Protein AF-A0A560LBH2-F1 (afdb_monomer_lite)

Sec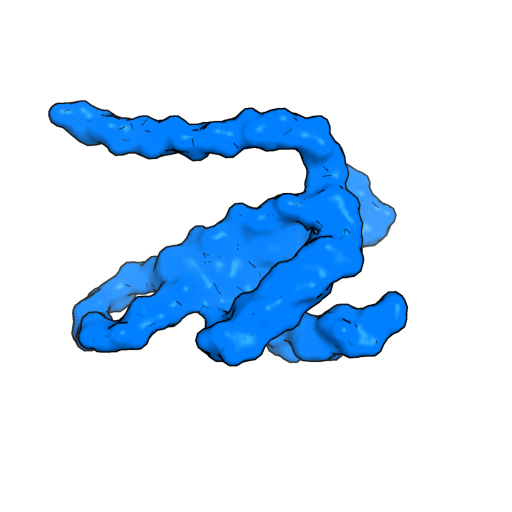ondary structure (DSSP, 8-state):
----------------EEEEEE---TT-------PPEEEEEESSHHHHHHHHHHHHHTT-EEEEEEPTTPSSPPEE-TTTHHHHTT--

Structure (mmCIF, N/CA/C/O backbone):
data_AF-A0A560LBH2-F1
#
_entry.id   AF-A0A560LBH2-F1
#
loop_
_atom_site.group_PDB
_atom_site.id
_atom_site.type_symbol
_atom_site.label_atom_id
_atom_site.label_alt_id
_atom_site.label_comp_id
_atom_site.label_asym_id
_atom_site.label_entity_id
_atom_site.label_seq_id
_atom_site.pdbx_PDB_ins_code
_atom_site.Cartn_x
_atom_site.Cartn_y
_atom_site.Cartn_z
_atom_site.occupancy
_atom_site.B_iso_or_equiv
_atom_site.auth_seq_id
_atom_site.auth_comp_id
_atom_site.auth_asym_id
_atom_site.auth_atom_id
_atom_site.pdbx_PDB_model_num
ATOM 1 N N . MET A 1 1 ? 4.022 35.951 1.314 1.00 34.19 1 MET A N 1
ATOM 2 C CA . MET A 1 1 ? 3.604 35.418 0.001 1.00 34.19 1 MET A CA 1
ATOM 3 C C . MET A 1 1 ? 4.136 33.999 -0.117 1.00 34.19 1 MET A C 1
ATOM 5 O O . MET A 1 1 ? 5.338 33.803 -0.108 1.00 34.19 1 MET A O 1
ATOM 9 N N . THR A 1 2 ? 3.196 33.060 -0.045 1.00 40.00 2 THR A N 1
ATOM 10 C CA . THR A 1 2 ? 3.211 31.610 -0.300 1.00 40.00 2 THR A CA 1
ATOM 11 C C . THR A 1 2 ? 4.574 30.916 -0.423 1.00 40.00 2 THR A C 1
ATOM 13 O O . THR A 1 2 ? 5.177 30.875 -1.491 1.00 40.00 2 THR A O 1
ATOM 16 N N . ALA A 1 3 ? 5.014 30.312 0.686 1.00 34.97 3 ALA A N 1
ATOM 17 C CA . ALA A 1 3 ? 6.056 29.294 0.704 1.00 34.97 3 ALA A CA 1
ATOM 18 C C . ALA A 1 3 ? 5.539 28.053 -0.042 1.00 34.97 3 ALA A C 1
ATOM 20 O O . ALA A 1 3 ? 4.662 27.340 0.446 1.00 34.97 3 ALA A O 1
ATOM 21 N N . TRP A 1 4 ? 6.043 27.833 -1.251 1.00 47.09 4 TRP A N 1
ATOM 22 C CA . TRP A 1 4 ? 5.852 26.581 -1.969 1.00 47.09 4 TRP A CA 1
ATOM 23 C C . TRP A 1 4 ? 6.735 25.537 -1.289 1.00 47.09 4 TRP A C 1
ATOM 25 O O . TRP A 1 4 ? 7.951 25.711 -1.225 1.00 47.09 4 TRP A O 1
ATOM 35 N N . LEU A 1 5 ? 6.125 24.495 -0.719 1.00 43.16 5 LEU A N 1
ATOM 36 C CA . LEU A 1 5 ? 6.856 23.367 -0.153 1.00 43.16 5 LEU A CA 1
ATOM 37 C C . LEU A 1 5 ? 7.755 22.762 -1.236 1.00 43.16 5 LEU A C 1
ATOM 39 O O . LEU A 1 5 ? 7.271 22.152 -2.189 1.00 43.16 5 LEU A O 1
ATOM 43 N N . SER A 1 6 ? 9.064 22.908 -1.052 1.00 40.16 6 SER A N 1
ATOM 44 C CA . SER A 1 6 ? 10.072 22.066 -1.679 1.00 40.16 6 SER A CA 1
ATOM 45 C C . SER A 1 6 ? 9.788 20.620 -1.285 1.00 40.16 6 SER A C 1
ATOM 47 O O . SER A 1 6 ? 10.100 20.201 -0.174 1.00 40.16 6 SER A O 1
ATOM 49 N N . ILE A 1 7 ? 9.166 19.857 -2.181 1.00 54.75 7 ILE A N 1
ATOM 50 C CA . ILE A 1 7 ? 9.170 18.399 -2.094 1.00 54.75 7 ILE A CA 1
ATOM 51 C C . ILE A 1 7 ? 10.622 17.999 -2.377 1.00 54.75 7 ILE A C 1
ATOM 53 O O . ILE A 1 7 ? 11.097 18.261 -3.486 1.00 54.75 7 ILE A O 1
ATOM 57 N N . PRO A 1 8 ? 11.369 17.427 -1.417 1.00 46.31 8 PRO A N 1
ATOM 58 C CA . PRO A 1 8 ? 12.696 16.937 -1.720 1.00 46.31 8 PRO A CA 1
ATOM 59 C C . PRO A 1 8 ? 12.511 15.759 -2.676 1.00 46.31 8 PRO A C 1
ATOM 61 O O . PRO A 1 8 ? 12.027 14.697 -2.287 1.00 46.31 8 PRO A O 1
ATOM 64 N N . PHE A 1 9 ? 12.876 15.949 -3.943 1.00 49.28 9 PHE A N 1
ATOM 65 C CA . PHE A 1 9 ? 13.132 14.849 -4.866 1.00 49.28 9 PHE A CA 1
ATOM 66 C C . PHE A 1 9 ? 14.421 14.175 -4.371 1.00 49.28 9 PHE A C 1
ATOM 68 O O . PHE A 1 9 ? 15.525 14.448 -4.837 1.00 49.28 9 PHE A O 1
ATOM 75 N N . GLY A 1 10 ? 14.288 13.403 -3.292 1.00 47.03 10 GLY A N 1
ATOM 76 C CA . GLY A 1 10 ? 15.364 12.619 -2.717 1.00 47.03 10 GLY A CA 1
ATOM 77 C C . GLY A 1 10 ? 15.823 11.604 -3.751 1.00 47.03 10 GLY A C 1
ATOM 78 O O . GLY A 1 10 ? 15.011 10.817 -4.222 1.00 47.03 10 GLY A O 1
ATOM 79 N N . VAL A 1 11 ? 17.101 11.705 -4.121 1.00 44.72 11 VAL A N 1
ATOM 80 C CA . VAL A 1 11 ? 17.990 10.654 -4.639 1.00 44.72 11 VAL A CA 1
ATOM 81 C C . VAL A 1 11 ? 17.257 9.491 -5.314 1.00 44.72 11 VAL A C 1
ATOM 83 O O . VAL A 1 11 ? 16.698 8.626 -4.646 1.00 44.72 11 VAL A O 1
ATOM 86 N N . ALA A 1 12 ? 17.323 9.445 -6.646 1.00 52.66 12 ALA A N 1
ATOM 87 C CA . ALA A 1 12 ? 16.809 8.350 -7.461 1.00 52.66 12 ALA A CA 1
ATOM 88 C C . ALA A 1 12 ? 17.589 7.040 -7.217 1.00 52.66 12 ALA A C 1
ATOM 90 O O . ALA A 1 12 ? 18.360 6.587 -8.056 1.00 52.66 12 ALA A O 1
ATOM 91 N N . VAL A 1 13 ? 17.364 6.399 -6.071 1.00 54.97 13 VAL A N 1
ATOM 92 C CA . VAL A 1 13 ? 17.282 4.939 -6.039 1.00 54.97 13 VAL A CA 1
ATOM 93 C C . VAL A 1 13 ? 16.131 4.571 -6.966 1.00 54.97 13 VAL A C 1
ATOM 95 O O . VAL A 1 13 ? 15.065 5.181 -6.885 1.00 54.97 13 VAL A O 1
ATOM 98 N N . SER A 1 14 ? 16.358 3.646 -7.898 1.00 68.06 14 SER A N 1
ATOM 99 C CA . SER A 1 14 ? 15.343 3.165 -8.836 1.00 68.06 14 SER A CA 1
ATOM 100 C C . SER A 1 14 ? 14.205 2.515 -8.053 1.00 68.06 14 SER A C 1
ATOM 102 O O . SER A 1 14 ? 14.212 1.311 -7.813 1.00 68.06 14 SER A O 1
ATOM 104 N N . ALA A 1 15 ? 13.267 3.328 -7.581 1.00 68.75 15 ALA A N 1
ATOM 105 C CA . ALA A 1 15 ? 12.133 2.850 -6.833 1.00 68.75 15 ALA A CA 1
ATOM 106 C C . ALA A 1 15 ? 11.198 2.142 -7.809 1.00 68.75 15 ALA A C 1
ATOM 108 O O . ALA A 1 15 ? 10.675 2.749 -8.743 1.00 68.75 15 ALA A O 1
ATOM 109 N N . ILE A 1 16 ? 11.052 0.838 -7.612 1.00 83.81 16 ILE A N 1
ATOM 110 C CA . ILE A 1 16 ? 10.251 -0.036 -8.467 1.00 83.81 16 ILE A CA 1
ATOM 111 C C . ILE A 1 16 ? 8.803 -0.026 -7.992 1.00 83.81 16 ILE A C 1
ATOM 113 O O . ILE A 1 16 ? 7.894 -0.142 -8.805 1.00 83.81 16 ILE A O 1
ATOM 117 N N . TRP A 1 17 ? 8.583 0.171 -6.693 1.00 87.50 17 TRP A N 1
ATOM 118 C CA . TRP A 1 17 ? 7.284 0.066 -6.047 1.00 87.50 17 TRP A CA 1
ATOM 119 C C . TRP A 1 17 ? 6.839 1.400 -5.470 1.00 87.50 17 TRP A C 1
ATOM 121 O O . TRP A 1 17 ? 7.649 2.193 -4.996 1.00 87.50 17 TRP A O 1
ATOM 131 N N . TYR A 1 18 ? 5.538 1.651 -5.479 1.00 86.44 18 TYR A N 1
ATOM 132 C CA . TYR A 1 18 ? 4.933 2.755 -4.753 1.00 86.44 18 TYR A CA 1
ATOM 133 C C . TYR A 1 18 ? 3.739 2.261 -3.946 1.00 86.44 18 TYR A C 1
ATOM 135 O O . TYR A 1 18 ? 3.015 1.357 -4.361 1.00 86.44 18 TYR A O 1
ATOM 143 N N . VAL A 1 19 ? 3.535 2.886 -2.793 1.00 88.56 19 VAL A N 1
ATOM 144 C CA . VAL A 1 19 ? 2.392 2.673 -1.914 1.00 88.56 19 VAL A CA 1
ATOM 145 C C . VAL A 1 19 ? 1.768 4.026 -1.630 1.00 88.56 19 VAL A C 1
ATOM 147 O O . VAL A 1 19 ? 2.414 4.922 -1.085 1.00 88.56 19 VAL A O 1
ATOM 150 N N . THR A 1 20 ? 0.504 4.178 -2.000 1.00 87.56 20 THR A N 1
ATOM 151 C CA . THR A 1 20 ? -0.297 5.366 -1.719 1.00 87.56 20 THR A CA 1
ATOM 152 C C . THR A 1 20 ? -1.321 5.031 -0.648 1.00 87.56 20 THR A C 1
ATOM 154 O O . THR A 1 20 ? -2.035 4.044 -0.776 1.00 87.56 20 THR A O 1
ATOM 157 N N . PHE A 1 21 ? -1.446 5.851 0.390 1.00 87.94 21 PHE A N 1
ATOM 158 C CA . PHE A 1 21 ? -2.431 5.643 1.450 1.00 87.94 21 PHE A CA 1
ATOM 159 C C . PHE A 1 21 ? -3.231 6.911 1.740 1.00 87.94 21 PHE A C 1
ATOM 161 O O . PHE A 1 21 ? -2.730 8.030 1.624 1.00 87.94 21 PHE A O 1
ATOM 168 N N . GLU A 1 22 ? -4.502 6.732 2.091 1.00 84.25 22 GLU A N 1
ATOM 169 C CA . GLU A 1 22 ? -5.409 7.816 2.466 1.00 84.25 22 GLU A CA 1
ATOM 170 C C . GLU A 1 22 ? -5.468 7.962 3.981 1.00 84.25 22 GLU A C 1
ATOM 172 O O . GLU A 1 22 ? -5.973 7.081 4.680 1.00 84.25 22 GLU A O 1
ATOM 177 N N . ILE A 1 23 ? -5.018 9.109 4.488 1.00 76.31 23 ILE A N 1
ATOM 178 C CA . ILE A 1 23 ? -5.134 9.452 5.902 1.00 76.31 23 ILE A CA 1
ATOM 179 C C . ILE A 1 23 ? -6.564 9.937 6.143 1.00 76.31 23 ILE A C 1
ATOM 181 O O . ILE A 1 23 ? -6.941 11.059 5.787 1.00 76.31 23 ILE A O 1
ATOM 185 N N . ARG A 1 24 ? -7.397 9.082 6.745 1.00 64.62 24 ARG A N 1
ATOM 186 C CA . ARG A 1 24 ? -8.732 9.492 7.189 1.00 64.62 24 ARG A CA 1
ATOM 187 C C . ARG A 1 24 ? -8.571 10.407 8.397 1.00 64.62 24 ARG A C 1
ATOM 189 O O . ARG A 1 24 ? -8.287 9.942 9.495 1.00 64.62 24 ARG A O 1
ATOM 196 N N . GLN A 1 25 ? -8.777 11.707 8.206 1.00 57.38 25 G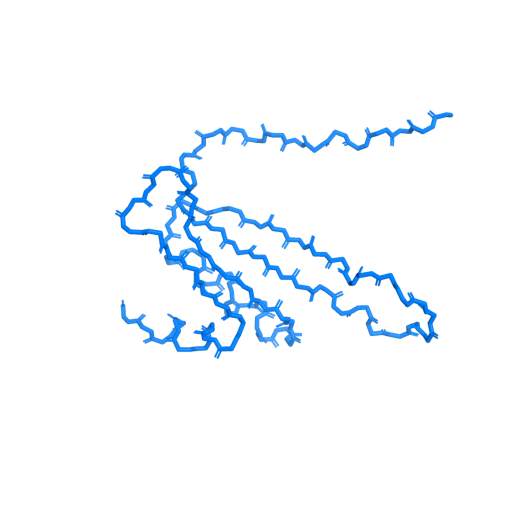LN A N 1
ATOM 197 C CA . GLN A 1 25 ? -8.879 12.642 9.324 1.00 57.38 25 GLN A CA 1
ATOM 198 C C . GLN A 1 25 ? -10.164 12.334 10.099 1.00 57.38 25 GLN A C 1
ATOM 200 O O . GLN A 1 25 ? -11.262 12.767 9.750 1.00 57.38 25 GLN A O 1
ATOM 205 N N . ARG A 1 26 ? -10.033 11.498 11.128 1.00 52.78 26 ARG A N 1
ATOM 206 C CA . ARG A 1 26 ? -11.118 11.151 12.039 1.00 52.78 26 ARG A CA 1
ATOM 207 C C . ARG A 1 26 ? -11.401 12.386 12.894 1.00 52.78 26 ARG A C 1
ATOM 209 O O . ARG A 1 26 ? -10.664 12.654 13.833 1.00 52.78 26 ARG A O 1
ATOM 216 N N . GLY A 1 27 ? -12.443 13.149 12.560 1.00 53.12 27 GLY A N 1
ATOM 217 C CA . GLY A 1 27 ? -13.009 14.097 13.525 1.00 53.12 27 GLY A CA 1
ATOM 218 C C . GLY A 1 27 ? -13.534 15.436 13.026 1.00 53.12 27 GLY A C 1
ATOM 219 O O . GLY A 1 27 ? -14.068 16.168 13.849 1.00 53.12 27 GLY A O 1
ATOM 220 N N . LEU A 1 28 ? -13.456 15.786 11.740 1.00 50.09 28 LEU A N 1
ATOM 221 C CA . LEU A 1 28 ? -14.025 17.060 11.289 1.00 50.09 28 LEU A CA 1
ATOM 222 C C . LEU A 1 28 ? -15.123 16.828 10.261 1.00 50.09 28 LEU A C 1
ATOM 224 O O . LEU A 1 28 ? -14.880 16.431 9.127 1.00 50.09 28 LEU A O 1
ATOM 228 N N . LEU A 1 29 ? -16.349 17.120 10.700 1.00 51.38 29 LEU A N 1
ATOM 229 C CA . LEU A 1 29 ? -17.611 17.113 9.957 1.00 51.38 29 LEU A CA 1
ATOM 230 C C . LEU A 1 29 ? -17.646 18.111 8.779 1.00 51.38 29 LEU A C 1
ATOM 232 O O . LEU A 1 29 ? -18.713 18.461 8.280 1.00 51.38 29 LEU A O 1
ATOM 236 N N . HIS A 1 30 ? -16.492 18.590 8.329 1.00 48.09 30 HIS A N 1
ATOM 237 C CA . HIS A 1 30 ? -16.380 19.641 7.346 1.00 48.09 30 HIS A CA 1
ATOM 238 C C . HIS A 1 30 ? -15.728 19.089 6.087 1.00 48.09 30 HIS A C 1
ATOM 240 O O . HIS A 1 30 ? -14.538 18.803 6.037 1.00 48.09 30 HIS A O 1
ATOM 246 N N . GLN A 1 31 ? -16.554 19.069 5.041 1.00 48.41 31 GLN A N 1
ATOM 247 C CA . GLN A 1 31 ? -16.142 19.496 3.712 1.00 48.41 31 GLN A CA 1
ATOM 248 C C . GLN A 1 31 ? -15.188 18.541 2.998 1.00 48.41 31 GLN A C 1
ATOM 250 O O . GLN A 1 31 ? -13.980 18.647 3.151 1.00 48.41 31 GLN A O 1
ATOM 255 N N . ARG A 1 32 ? -15.759 17.666 2.152 1.00 52.47 32 ARG A N 1
ATOM 256 C CA . ARG A 1 32 ? -15.543 17.564 0.682 1.00 52.47 32 ARG A CA 1
ATOM 257 C C . ARG A 1 32 ? -14.124 17.764 0.102 1.00 52.47 32 ARG A C 1
ATOM 259 O O . ARG A 1 32 ? -13.977 17.941 -1.103 1.00 52.47 32 ARG A O 1
ATOM 266 N N . THR A 1 33 ? -13.098 17.716 0.928 1.00 54.59 33 THR A N 1
ATOM 267 C CA . THR A 1 33 ? -11.689 17.907 0.626 1.00 54.59 33 THR A CA 1
ATOM 268 C C . THR A 1 33 ? -11.126 16.507 0.629 1.00 54.59 33 THR A C 1
ATOM 270 O O . THR A 1 33 ? -11.254 15.796 1.626 1.00 54.59 33 THR A O 1
ATOM 273 N N . ARG A 1 34 ? -10.618 16.063 -0.524 1.00 55.59 34 ARG A N 1
ATOM 274 C CA . ARG A 1 34 ? -10.030 14.727 -0.673 1.00 55.59 34 ARG A CA 1
ATOM 275 C C . ARG A 1 34 ? -9.123 14.459 0.526 1.00 55.59 34 ARG A C 1
ATOM 277 O O . ARG A 1 34 ? -8.272 15.295 0.825 1.00 55.59 34 ARG A O 1
ATOM 284 N N . SER A 1 35 ? -9.335 13.332 1.205 1.00 60.06 35 SER A N 1
ATOM 285 C CA . SER A 1 35 ? -8.469 12.900 2.299 1.00 60.06 35 SER A CA 1
ATOM 286 C C . SER A 1 35 ? -7.009 13.021 1.855 1.00 60.06 35 SER A C 1
ATOM 288 O O . SER A 1 35 ? -6.715 12.646 0.712 1.00 60.06 35 SER A O 1
ATOM 290 N N . PRO A 1 36 ? -6.112 13.582 2.687 1.00 69.50 36 PRO A N 1
ATOM 291 C CA . PRO A 1 36 ? -4.712 13.703 2.319 1.00 69.50 36 PRO A CA 1
ATOM 292 C C . PRO A 1 36 ? -4.173 12.322 1.934 1.00 69.50 36 PRO A C 1
ATOM 294 O O . PRO A 1 36 ? -4.296 11.354 2.688 1.00 69.50 36 PRO A O 1
ATOM 297 N N . ARG A 1 37 ? -3.658 12.237 0.705 1.00 74.94 37 ARG A N 1
ATOM 298 C CA . ARG A 1 37 ? -3.040 11.041 0.135 1.00 74.94 37 ARG A CA 1
ATOM 299 C C . ARG A 1 37 ? -1.543 11.218 0.207 1.00 74.94 37 ARG A C 1
ATOM 301 O O . ARG A 1 37 ? -1.014 12.151 -0.394 1.00 74.94 37 ARG A O 1
ATOM 308 N N . GLU A 1 38 ? -0.876 10.305 0.883 1.00 82.19 38 GLU A N 1
ATOM 309 C CA . GLU A 1 38 ? 0.577 10.238 0.874 1.00 82.19 38 GLU A CA 1
ATOM 310 C C . GLU A 1 38 ? 1.019 9.084 -0.012 1.00 82.19 38 GLU A C 1
ATOM 312 O O . GLU A 1 38 ? 0.389 8.029 -0.029 1.00 82.19 38 GLU A O 1
ATOM 317 N N . THR A 1 39 ? 2.080 9.299 -0.789 1.00 83.62 39 THR A N 1
ATOM 318 C CA . THR A 1 39 ? 2.692 8.259 -1.621 1.00 83.62 39 THR A CA 1
ATOM 319 C C . THR A 1 39 ? 4.135 8.086 -1.203 1.00 83.62 39 THR A C 1
ATOM 321 O O . THR A 1 39 ? 4.889 9.056 -1.158 1.00 83.62 39 THR A O 1
ATOM 324 N N . ARG A 1 40 ? 4.516 6.846 -0.910 1.00 86.25 40 ARG A N 1
ATOM 325 C CA . ARG A 1 40 ? 5.897 6.457 -0.646 1.00 86.25 40 ARG A CA 1
ATOM 326 C C . ARG A 1 40 ? 6.362 5.496 -1.717 1.00 86.25 40 ARG A C 1
ATOM 328 O O . ARG A 1 40 ? 5.591 4.660 -2.176 1.00 86.25 40 ARG A O 1
ATOM 335 N N . THR A 1 41 ? 7.613 5.636 -2.115 1.00 86.69 41 THR A N 1
ATOM 336 C CA . THR A 1 41 ? 8.254 4.793 -3.117 1.00 86.69 41 THR A CA 1
ATOM 337 C C . THR A 1 41 ? 9.290 3.898 -2.440 1.00 86.69 41 THR A C 1
ATOM 339 O O . THR A 1 41 ? 9.917 4.299 -1.461 1.00 86.69 41 THR A O 1
ATOM 342 N N . PHE A 1 42 ? 9.437 2.676 -2.942 1.00 85.81 42 PHE A N 1
ATOM 343 C CA . PHE A 1 42 ? 10.274 1.618 -2.383 1.00 85.81 42 PHE A CA 1
ATOM 344 C C . PHE A 1 42 ? 11.078 0.941 -3.491 1.00 85.81 42 PHE A C 1
ATOM 346 O O . PHE A 1 42 ? 10.643 0.870 -4.646 1.00 85.81 42 PHE A O 1
ATOM 353 N N . ALA A 1 43 ? 12.263 0.445 -3.142 1.00 85.06 43 ALA A N 1
ATOM 354 C CA . ALA A 1 43 ? 13.106 -0.285 -4.081 1.00 85.06 43 ALA A CA 1
ATOM 355 C C . ALA A 1 43 ? 12.603 -1.722 -4.278 1.00 85.06 43 ALA A C 1
ATOM 357 O O . ALA A 1 43 ? 12.615 -2.226 -5.399 1.00 85.06 43 ALA A O 1
ATOM 358 N N . THR A 1 44 ? 12.122 -2.358 -3.206 1.00 85.38 44 THR A N 1
ATOM 359 C CA . THR A 1 44 ? 11.694 -3.761 -3.204 1.00 85.38 44 THR A CA 1
ATOM 360 C C . THR A 1 44 ? 10.201 -3.911 -2.919 1.00 85.38 44 THR A C 1
ATOM 362 O O . THR A 1 44 ? 9.575 -3.064 -2.280 1.00 85.38 44 THR A O 1
ATOM 365 N N . GLU A 1 45 ? 9.625 -5.018 -3.395 1.00 87.38 45 GLU A N 1
ATOM 366 C CA . GLU A 1 45 ? 8.233 -5.376 -3.107 1.00 87.38 45 GLU A CA 1
ATOM 367 C C . GLU A 1 45 ? 8.027 -5.662 -1.616 1.00 87.38 45 GLU A C 1
ATOM 369 O O . GLU A 1 45 ? 7.024 -5.253 -1.043 1.00 87.38 45 GLU A O 1
ATOM 374 N N . ALA A 1 46 ? 8.997 -6.321 -0.974 1.00 88.00 46 ALA A N 1
ATOM 375 C CA . ALA A 1 46 ? 8.933 -6.680 0.439 1.00 88.00 46 ALA A CA 1
ATOM 376 C C . ALA A 1 46 ? 8.812 -5.442 1.343 1.00 88.00 46 ALA A C 1
ATOM 378 O O . ALA A 1 46 ? 7.909 -5.382 2.175 1.00 88.00 46 ALA A O 1
ATOM 379 N N . GLU A 1 47 ? 9.641 -4.416 1.120 1.00 88.12 47 GLU A N 1
ATOM 380 C CA . GLU A 1 47 ? 9.545 -3.141 1.848 1.00 88.12 47 GLU A CA 1
ATOM 381 C C . GLU A 1 47 ? 8.184 -2.465 1.629 1.00 88.12 47 GLU A C 1
ATOM 383 O O . GLU A 1 47 ? 7.572 -1.941 2.565 1.00 88.12 47 GLU A O 1
ATOM 388 N N . ALA A 1 48 ? 7.683 -2.499 0.389 1.00 89.81 48 ALA A N 1
ATOM 389 C CA . ALA A 1 48 ? 6.373 -1.955 0.059 1.00 89.81 48 ALA A CA 1
ATOM 390 C C . ALA A 1 48 ? 5.246 -2.718 0.777 1.00 89.81 48 ALA A C 1
ATOM 392 O O . ALA A 1 48 ? 4.330 -2.086 1.307 1.00 89.81 48 ALA A O 1
ATOM 393 N N . LYS A 1 49 ? 5.322 -4.055 0.842 1.00 90.88 49 LYS A N 1
ATOM 394 C CA . LYS A 1 49 ? 4.364 -4.914 1.556 1.00 90.88 49 LYS A CA 1
ATOM 395 C C . LYS A 1 49 ? 4.390 -4.650 3.059 1.00 90.88 49 LYS A C 1
ATOM 397 O O . LYS A 1 49 ? 3.332 -4.473 3.657 1.00 90.88 49 LYS A O 1
ATOM 402 N N . GLU A 1 50 ? 5.565 -4.565 3.678 1.00 91.81 50 GLU A N 1
ATOM 403 C CA . GLU A 1 50 ? 5.689 -4.260 5.111 1.00 91.81 50 GLU A CA 1
ATOM 404 C C . GLU A 1 50 ? 5.062 -2.906 5.455 1.00 91.81 50 GLU A C 1
ATOM 406 O O . GLU A 1 50 ? 4.255 -2.799 6.386 1.00 91.81 50 GLU A O 1
ATOM 411 N N . PHE A 1 51 ? 5.360 -1.879 4.655 1.00 90.25 51 PHE A N 1
ATOM 412 C CA . PHE A 1 51 ? 4.774 -0.558 4.846 1.00 90.25 51 PHE A CA 1
ATOM 413 C C . PHE A 1 51 ? 3.255 -0.566 4.630 1.00 90.25 51 PHE A C 1
ATOM 415 O O . PHE A 1 51 ? 2.505 -0.004 5.432 1.00 90.25 51 PHE A O 1
ATOM 422 N N . ALA A 1 52 ? 2.782 -1.228 3.573 1.00 91.25 52 ALA A N 1
ATOM 423 C CA . ALA A 1 52 ? 1.360 -1.354 3.287 1.00 91.25 52 ALA A CA 1
ATOM 424 C C . ALA A 1 52 ? 0.610 -2.104 4.396 1.00 91.25 52 ALA A C 1
ATOM 426 O O . ALA A 1 52 ? -0.478 -1.674 4.775 1.00 91.25 52 ALA A O 1
ATOM 427 N N . ARG A 1 53 ? 1.199 -3.163 4.969 1.00 91.38 53 ARG A N 1
ATOM 428 C CA . ARG A 1 53 ? 0.639 -3.889 6.117 1.00 91.38 53 ARG A CA 1
ATOM 429 C C . ARG A 1 53 ? 0.501 -2.975 7.331 1.00 91.38 53 ARG A C 1
ATOM 431 O O . ARG A 1 53 ? -0.573 -2.940 7.922 1.00 91.38 53 ARG A O 1
ATOM 438 N N . SER A 1 54 ? 1.534 -2.197 7.658 1.00 91.12 54 SER A N 1
ATOM 439 C CA . SER A 1 54 ? 1.468 -1.225 8.758 1.00 91.12 54 SER A CA 1
ATOM 440 C C . SER A 1 54 ? 0.353 -0.195 8.543 1.00 91.12 54 SER A C 1
ATOM 442 O O . SER A 1 54 ? -0.405 0.083 9.467 1.00 91.12 54 SER A O 1
ATOM 444 N N . LYS A 1 55 ? 0.188 0.331 7.321 1.00 88.75 55 LYS A N 1
ATOM 445 C CA . LYS A 1 55 ? -0.882 1.298 7.018 1.00 88.75 55 LYS A CA 1
ATOM 446 C C . LYS A 1 55 ? -2.280 0.688 6.994 1.00 88.75 55 LYS A C 1
ATOM 448 O O . LYS A 1 55 ? -3.245 1.370 7.338 1.00 88.75 55 LYS A O 1
ATOM 453 N N . LEU A 1 56 ? -2.398 -0.578 6.612 1.00 87.62 56 LEU A N 1
ATOM 454 C CA . LEU A 1 56 ? -3.662 -1.300 6.661 1.00 87.62 56 LEU A CA 1
ATOM 455 C C . LEU A 1 56 ? -4.091 -1.578 8.110 1.00 87.62 56 LEU A C 1
ATOM 457 O O . LEU A 1 56 ? -5.267 -1.416 8.424 1.00 87.62 56 LEU A O 1
ATOM 461 N N . ASP A 1 57 ? -3.145 -1.930 8.987 1.00 88.19 57 ASP A N 1
ATOM 462 C CA . ASP A 1 57 ? -3.379 -2.143 10.425 1.00 88.19 57 ASP A CA 1
ATOM 463 C C . ASP A 1 57 ? -3.811 -0.849 11.141 1.00 88.19 57 ASP A C 1
ATOM 465 O O . ASP A 1 57 ? -4.725 -0.857 11.963 1.00 88.19 57 ASP A O 1
ATOM 469 N N . GLU A 1 58 ? -3.274 0.302 10.714 1.00 86.44 58 GLU A N 1
ATOM 470 C CA . GLU A 1 58 ? -3.753 1.636 11.118 1.00 86.44 58 GLU A CA 1
ATOM 471 C C . GLU A 1 58 ? -5.211 1.926 10.674 1.00 86.44 58 GLU A C 1
ATOM 473 O O . GLU A 1 58 ? -5.800 2.938 11.066 1.00 86.44 58 GLU A O 1
ATOM 478 N N . GLY A 1 59 ? -5.817 1.063 9.849 1.00 84.75 59 GLY A N 1
ATOM 479 C CA . GLY A 1 59 ? -7.171 1.221 9.313 1.00 84.75 59 GLY A CA 1
ATOM 480 C C . GLY A 1 59 ? -7.262 2.209 8.147 1.00 84.75 59 GLY A C 1
ATOM 481 O O . GLY A 1 59 ? -8.345 2.740 7.864 1.00 84.75 59 GLY A O 1
ATOM 482 N N . LEU A 1 60 ? -6.139 2.495 7.479 1.00 85.88 60 LEU A N 1
ATOM 483 C CA . LEU A 1 60 ? -6.092 3.386 6.321 1.00 85.88 60 LEU A CA 1
ATOM 484 C C . LEU A 1 60 ? -6.406 2.634 5.025 1.00 85.88 60 LEU A C 1
ATOM 486 O O . LEU A 1 60 ? -6.240 1.421 4.910 1.00 85.88 60 LEU A O 1
ATOM 490 N N . VAL A 1 61 ? -6.854 3.378 4.012 1.00 85.88 61 VAL A N 1
ATOM 491 C CA . VAL A 1 61 ? -7.040 2.815 2.669 1.00 85.88 61 VAL A CA 1
ATOM 492 C C . VAL A 1 61 ? -5.699 2.867 1.954 1.00 85.88 61 VAL A C 1
ATOM 494 O O . VAL A 1 61 ? -5.179 3.958 1.724 1.00 85.88 61 VAL A O 1
ATOM 497 N N . VAL A 1 62 ? -5.156 1.703 1.605 1.00 89.31 62 VAL A N 1
ATOM 498 C CA . VAL A 1 62 ? -3.829 1.552 0.994 1.00 89.31 62 VAL A CA 1
ATOM 499 C C . VAL A 1 62 ? -3.960 1.065 -0.446 1.00 89.31 62 VAL A C 1
ATOM 501 O O . VAL A 1 62 ? -4.777 0.202 -0.738 1.00 89.31 62 VAL A O 1
ATOM 504 N N . PHE A 1 63 ? -3.144 1.607 -1.338 1.00 90.06 63 PHE A N 1
ATOM 505 C CA . PHE A 1 63 ? -3.007 1.237 -2.743 1.00 90.06 63 PHE A CA 1
ATOM 506 C C . PHE A 1 63 ? -1.531 0.987 -3.022 1.00 90.06 63 PHE A C 1
ATOM 508 O O . PHE A 1 63 ? -0.685 1.691 -2.472 1.00 90.06 63 PHE A O 1
ATOM 515 N N . ALA A 1 64 ? -1.215 0.038 -3.894 1.00 90.62 64 ALA A N 1
ATOM 516 C CA . ALA A 1 64 ? 0.163 -0.229 -4.283 1.00 90.62 64 ALA A CA 1
ATOM 517 C C . ALA A 1 64 ? 0.290 -0.419 -5.794 1.00 90.62 64 ALA A C 1
ATOM 519 O O . ALA A 1 64 ? -0.693 -0.637 -6.505 1.00 90.62 64 ALA A O 1
ATOM 520 N N . GLY A 1 65 ? 1.509 -0.325 -6.300 1.00 88.25 65 GLY A N 1
ATOM 521 C CA . GLY A 1 65 ? 1.805 -0.672 -7.678 1.00 88.25 65 GLY A CA 1
ATOM 522 C C . GLY A 1 65 ? 3.264 -0.466 -8.033 1.00 88.25 65 GLY A C 1
ATOM 523 O O . GLY A 1 65 ? 4.065 -0.037 -7.204 1.00 88.25 65 GLY A O 1
ATOM 524 N N . THR A 1 66 ? 3.598 -0.750 -9.287 1.00 86.12 66 THR A N 1
ATOM 525 C CA . THR A 1 66 ? 4.952 -0.579 -9.811 1.00 86.12 66 THR A CA 1
ATOM 526 C C . THR A 1 66 ? 5.103 0.700 -10.634 1.00 86.12 66 THR A C 1
ATOM 528 O O . THR A 1 66 ? 4.188 1.133 -11.345 1.00 86.12 66 THR A O 1
ATOM 531 N N . LEU A 1 67 ? 6.268 1.337 -10.515 1.00 77.94 67 LEU A N 1
ATOM 532 C CA . LEU A 1 67 ? 6.654 2.536 -11.251 1.00 77.94 67 LEU A CA 1
ATOM 533 C C . LEU A 1 67 ? 7.228 2.157 -12.633 1.00 77.94 67 LEU A C 1
ATOM 535 O O . LEU A 1 67 ? 7.981 1.196 -12.782 1.00 77.94 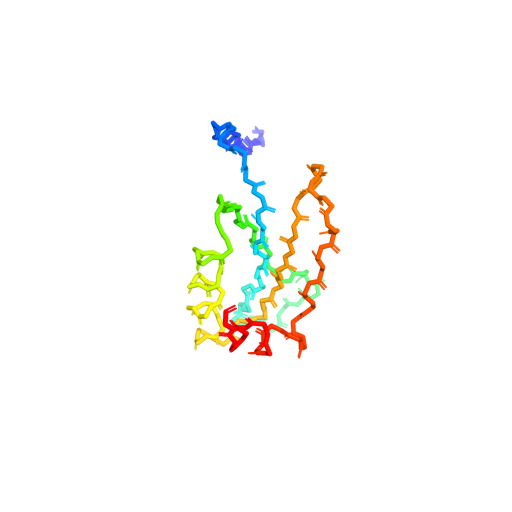67 LEU A O 1
ATOM 539 N N . ASN A 1 68 ? 6.881 2.935 -13.662 1.00 61.00 68 ASN A N 1
ATOM 540 C CA . ASN A 1 68 ? 7.437 2.821 -15.020 1.00 61.00 68 ASN A CA 1
ATOM 541 C C . ASN A 1 68 ? 8.975 3.022 -14.969 1.00 61.00 68 ASN A C 1
ATOM 543 O O . ASN A 1 68 ? 9.381 3.992 -14.326 1.00 61.00 68 ASN A O 1
ATOM 547 N N . PRO A 1 69 ? 9.846 2.196 -15.600 1.00 62.12 69 PRO A N 1
ATOM 548 C CA . PRO A 1 69 ? 9.625 1.338 -16.774 1.00 62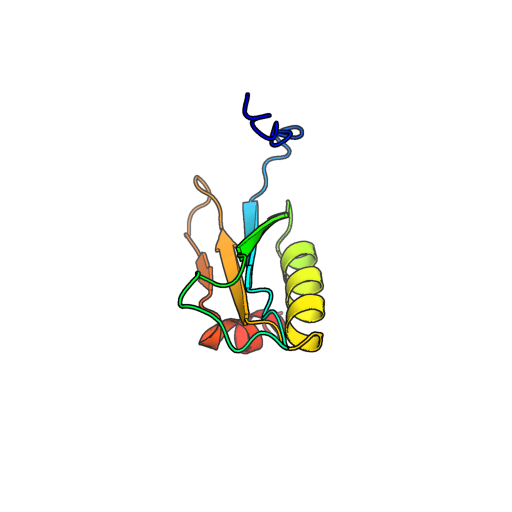.12 69 PRO A CA 1
ATOM 549 C C . PRO A 1 69 ? 9.507 -0.177 -16.526 1.00 62.12 69 PRO A C 1
ATOM 551 O O . PRO A 1 69 ? 9.609 -0.948 -17.479 1.00 62.12 69 PRO A O 1
ATOM 554 N N . TYR A 1 70 ? 9.301 -0.634 -15.287 1.00 58.97 70 TYR A N 1
ATOM 555 C CA . TYR A 1 70 ? 9.215 -2.073 -15.017 1.00 58.97 70 TYR A CA 1
ATOM 556 C C . TYR A 1 70 ? 7.925 -2.684 -15.591 1.00 58.97 70 TYR A C 1
ATOM 558 O O . TYR A 1 70 ? 6.810 -2.300 -15.234 1.00 58.97 70 TYR A O 1
ATOM 566 N N . LEU A 1 71 ? 8.098 -3.650 -16.498 1.00 57.78 71 LEU A N 1
ATOM 567 C CA . LEU A 1 71 ? 7.044 -4.510 -17.032 1.00 57.78 71 LEU A CA 1
ATOM 568 C C . LEU A 1 71 ? 7.143 -5.890 -16.355 1.00 57.78 71 LEU A C 1
ATOM 570 O O . LEU A 1 71 ? 8.252 -6.414 -16.254 1.00 57.78 71 LEU A O 1
ATOM 574 N N . PRO A 1 72 ? 6.024 -6.508 -15.935 1.00 67.25 72 PRO A N 1
ATOM 575 C CA . PRO A 1 72 ? 4.643 -6.046 -16.074 1.00 67.25 72 PRO A CA 1
ATOM 576 C C . PRO A 1 72 ? 4.268 -4.945 -15.069 1.00 67.25 72 PRO A C 1
ATOM 578 O O . PRO A 1 72 ? 4.650 -4.970 -13.901 1.00 67.25 72 PRO A O 1
ATOM 581 N N . LYS A 1 73 ? 3.457 -3.984 -15.525 1.00 75.62 73 LYS A N 1
ATOM 582 C CA . LYS A 1 73 ? 2.868 -2.967 -14.651 1.00 75.62 73 LYS A CA 1
ATOM 583 C C . LYS A 1 73 ? 1.887 -3.642 -13.697 1.00 75.62 73 LYS A C 1
ATOM 585 O O . LYS A 1 73 ? 0.877 -4.184 -14.143 1.00 75.62 73 LYS A O 1
ATOM 590 N N . GLN A 1 74 ? 2.149 -3.547 -12.402 1.00 81.31 74 GLN A N 1
ATOM 591 C CA . GLN A 1 74 ? 1.230 -4.000 -11.373 1.00 81.31 74 GLN A CA 1
ATOM 592 C C . GLN A 1 74 ? 0.525 -2.794 -10.764 1.00 81.31 74 GLN A C 1
ATOM 594 O O . GLN A 1 74 ? 1.145 -1.800 -10.387 1.00 81.31 74 GLN A O 1
ATOM 599 N N . LEU A 1 75 ? -0.801 -2.869 -10.723 1.00 85.44 75 LEU A N 1
ATOM 600 C CA . LEU A 1 75 ? -1.653 -1.914 -10.034 1.00 85.44 75 LEU A CA 1
ATOM 601 C C . LEU A 1 75 ? -2.515 -2.713 -9.068 1.00 85.44 75 LEU A C 1
ATOM 603 O O . LEU A 1 75 ? -3.375 -3.481 -9.493 1.00 85.44 75 LEU A O 1
ATOM 607 N N . ILE A 1 76 ? -2.281 -2.513 -7.780 1.00 89.69 76 ILE A N 1
ATOM 608 C CA . ILE A 1 76 ? -2.967 -3.212 -6.704 1.00 89.69 76 ILE A CA 1
ATOM 609 C C . ILE A 1 76 ? -3.952 -2.222 -6.078 1.00 89.69 76 ILE A C 1
ATOM 611 O O . ILE A 1 76 ? -3.554 -1.326 -5.321 1.00 89.69 76 ILE A O 1
ATOM 615 N N . PRO A 1 77 ? -5.251 -2.320 -6.419 1.00 87.44 77 PRO A N 1
ATOM 616 C CA . PRO A 1 77 ? -6.267 -1.498 -5.784 1.00 87.44 77 PRO A CA 1
ATOM 617 C C . PRO A 1 77 ? -6.409 -1.881 -4.309 1.00 87.44 77 PRO A C 1
ATOM 619 O O . PRO A 1 77 ? -6.122 -3.011 -3.919 1.00 87.44 77 PRO A O 1
ATOM 622 N N . SER A 1 78 ? -6.953 -0.978 -3.495 1.00 86.19 78 SER A N 1
ATOM 623 C CA . SER A 1 78 ? -7.161 -1.224 -2.062 1.00 86.19 78 SER A CA 1
ATOM 624 C C . SER A 1 78 ? -7.998 -2.460 -1.741 1.00 86.19 78 SER A C 1
ATOM 626 O O . SER A 1 78 ? -7.795 -3.092 -0.715 1.00 86.19 78 SER A O 1
ATOM 628 N N . GLN A 1 79 ? -8.896 -2.859 -2.641 1.00 86.62 79 GLN A N 1
ATOM 629 C CA . GLN A 1 79 ? -9.684 -4.088 -2.513 1.00 86.62 79 GLN A CA 1
ATOM 630 C C . GLN A 1 79 ? -8.842 -5.367 -2.614 1.00 86.62 79 GLN A C 1
ATOM 632 O O . GLN A 1 79 ? -9.252 -6.402 -2.107 1.00 86.62 79 GLN A O 1
ATOM 637 N N . ARG A 1 80 ? -7.688 -5.297 -3.286 1.00 88.31 80 ARG A N 1
ATOM 638 C CA . ARG A 1 80 ? -6.766 -6.416 -3.526 1.00 88.31 80 ARG A CA 1
ATOM 639 C C . ARG A 1 80 ? -5.496 -6.323 -2.686 1.00 88.31 80 ARG A C 1
ATOM 641 O O . ARG A 1 80 ? -4.666 -7.218 -2.754 1.00 88.31 80 ARG A O 1
ATOM 648 N N . ILE A 1 81 ? -5.333 -5.260 -1.893 1.00 89.00 81 ILE A N 1
ATOM 649 C CA . ILE A 1 81 ? -4.125 -5.069 -1.084 1.00 89.00 81 ILE A CA 1
ATOM 650 C C . ILE A 1 81 ? -3.970 -6.190 -0.053 1.00 89.00 81 ILE A C 1
ATOM 652 O O . ILE A 1 81 ? -2.861 -6.649 0.174 1.00 89.00 81 ILE A O 1
ATOM 656 N N . ALA A 1 82 ? -5.073 -6.676 0.526 1.00 87.38 82 ALA A N 1
ATOM 657 C CA . ALA A 1 82 ? -5.044 -7.775 1.485 1.00 87.38 82 ALA A CA 1
ATOM 658 C C . ALA A 1 82 ? -4.549 -9.081 0.842 1.00 87.38 82 ALA A C 1
ATOM 660 O O . ALA A 1 82 ? -3.707 -9.752 1.433 1.00 87.38 82 ALA A O 1
ATOM 661 N N . ASP A 1 83 ? -5.012 -9.385 -0.377 1.00 89.31 83 ASP A N 1
ATOM 662 C CA . ASP A 1 83 ? -4.561 -10.542 -1.161 1.00 89.31 83 ASP A CA 1
ATOM 663 C C . ASP A 1 83 ? -3.066 -10.415 -1.499 1.00 89.31 83 ASP A C 1
ATOM 665 O O . ASP A 1 83 ? -2.284 -11.329 -1.269 1.00 89.31 83 ASP A O 1
ATOM 669 N N . TRP A 1 84 ? -2.638 -9.240 -1.963 1.00 88.81 84 TRP A N 1
ATOM 670 C CA . TRP A 1 84 ? -1.237 -8.983 -2.302 1.00 88.81 84 TRP A CA 1
ATOM 671 C C . TRP A 1 84 ? -0.293 -9.105 -1.095 1.00 88.81 84 TRP A C 1
ATOM 673 O O . TRP A 1 84 ? 0.828 -9.593 -1.214 1.00 88.81 84 TRP A O 1
ATOM 683 N N . LEU A 1 85 ? -0.741 -8.711 0.100 1.00 87.81 85 LEU A N 1
ATOM 684 C CA . LEU A 1 85 ? 0.044 -8.841 1.333 1.00 87.81 85 LEU A CA 1
ATOM 685 C C . LEU A 1 85 ? 0.229 -10.292 1.805 1.00 87.81 85 LEU A C 1
ATOM 687 O O . LEU A 1 85 ? 1.076 -10.530 2.670 1.00 87.81 85 LEU A O 1
ATOM 691 N N . VAL A 1 86 ? -0.574 -11.234 1.301 1.00 87.44 86 VAL A N 1
ATOM 692 C CA . VAL A 1 86 ? -0.442 -12.670 1.597 1.00 87.44 86 VAL A CA 1
ATOM 693 C C . VAL A 1 86 ? 0.206 -13.455 0.458 1.00 87.44 86 VAL A C 1
ATOM 695 O O . VAL A 1 86 ? 0.548 -14.619 0.660 1.00 87.44 86 VAL A O 1
ATOM 698 N N . GLU A 1 87 ? 0.401 -12.838 -0.711 1.00 82.19 87 GLU A N 1
ATOM 699 C CA . GLU A 1 87 ? 1.164 -13.441 -1.802 1.00 82.19 87 GLU A CA 1
ATOM 700 C C . GLU A 1 87 ? 2.631 -13.647 -1.376 1.00 82.19 87 GLU A C 1
ATOM 702 O O . GLU A 1 87 ? 3.230 -12.709 -0.825 1.00 82.19 87 GLU A O 1
ATOM 707 N N . PRO A 1 88 ? 3.187 -14.855 -1.604 1.00 63.22 88 PRO A N 1
ATOM 708 C CA . PRO A 1 88 ? 4.541 -15.231 -1.198 1.00 63.22 88 PRO A CA 1
ATOM 709 C C . 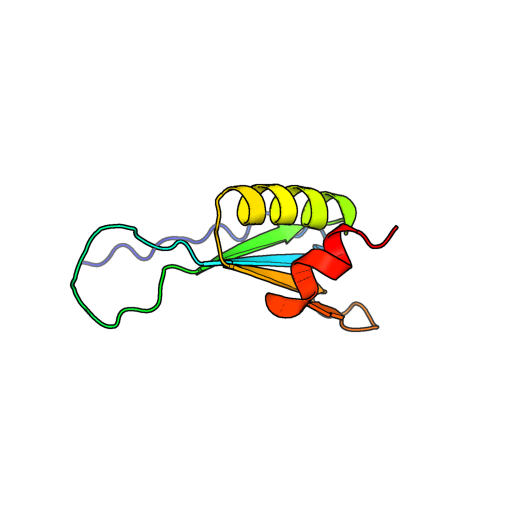PRO A 1 88 ? 5.641 -14.454 -1.928 1.00 63.22 88 PRO A C 1
ATOM 711 O O . PRO A 1 88 ? 5.401 -13.97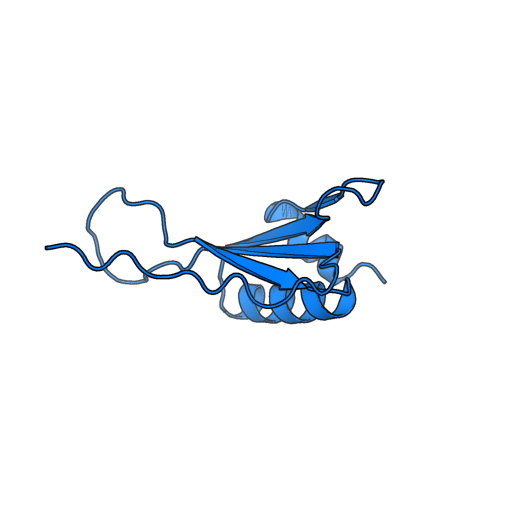8 -3.061 1.00 63.22 88 PRO A O 1
#

Organism: NCBI:txid1755647

Sequence (88 aa):
MTAWLSIPFGVAVSAIWYVTFEIRQRGLLHQRTRSPRETRTFATEAEAKEFARSKLDEGLVVFAGTLNPYLPKQLIPSQRIADWLVEP

Radius of gyration: 14.91 Å; chains: 1; bounding box: 36×51×31 Å

pLDDT: mean 73.74, std 17.39, range [34.19, 91.81]

Foldseek 3Di:
DDDDDDPPPPDPPPFFKKKKKFDPPPDDPDDDDGGDIDMDTHNDPVVNLVVQVVRVVVVIQMWMWTDPPDPPTDTQGSVCSVVSSPDD